Protein AF-A0A7J0EPM4-F1 (afdb_monomer_lite)

pLDDT: mean 75.79, std 18.44, range [32.38, 95.25]

Organism: NCBI:txid165716

Secondary structure (DSSP, 8-state):
---TTTTTSSS-----TTTTS-HHHHHHHHHHHTTGGGS---HHHHHHHHHHH---S-HHHHHHHHHHHHHHHHHHHHHHHHHHHHHHHHHHHHHHHHHHHHHHHTTSS---

Radius of gyration: 18.11 Å; chains: 1; bounding box: 42×36×43 Å

InterPro domains:
  IPR008496 TMEM222/RTE1 [PF05608] (15-54)
  IPR008496 TMEM222/RTE1 [PTHR20921] (14-80)

Sequence (112 aa):
MMHCGKARRNSSTYHTIFFTCNCHSFVANNLNRLGFQSGGWNVVNLAVLIFLKGRWVNKASIVRSYLPFVTVYGLGLTFGGWTFITFLAFFIFLLVGWFLIGTYSFRNLIQL

Structure (mmCIF, N/CA/C/O backbone):
data_AF-A0A7J0EPM4-F1
#
_entry.id   AF-A0A7J0EPM4-F1
#
loop_
_atom_site.group_PDB
_atom_site.id
_atom_site.type_symbol
_atom_site.label_atom_id
_atom_site.label_alt_id
_atom_site.label_comp_id
_atom_site.label_asym_id
_atom_site.label_entity_id
_atom_site.label_seq_id
_atom_site.pdbx_PDB_ins_code
_atom_site.Cartn_x
_atom_site.Cartn_y
_atom_site.Cartn_z
_atom_site.occupancy
_atom_site.B_iso_or_equiv
_atom_site.auth_seq_id
_atom_site.auth_comp_id
_atom_site.auth_asym_id
_atom_site.auth_atom_id
_atom_site.pdbx_PDB_model_num
A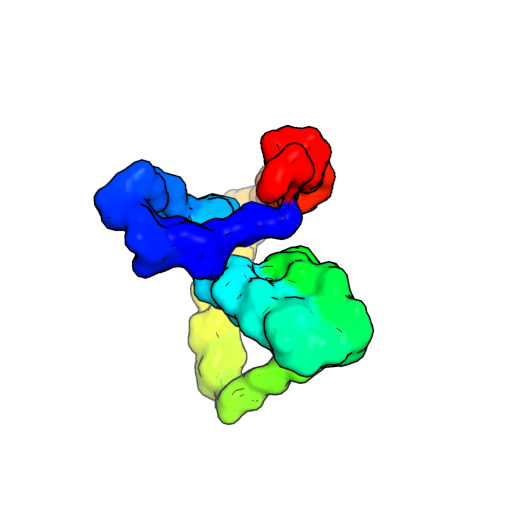TOM 1 N N . MET A 1 1 ? -9.097 9.258 18.155 1.00 46.78 1 MET A N 1
ATOM 2 C CA . MET A 1 1 ? -9.720 8.843 16.876 1.00 46.78 1 MET A CA 1
ATOM 3 C C . MET A 1 1 ? -10.636 9.977 16.480 1.00 46.78 1 MET A C 1
ATOM 5 O O . MET A 1 1 ? -11.574 10.233 17.220 1.00 46.78 1 MET A O 1
ATOM 9 N N . MET A 1 2 ? -10.302 10.730 15.428 1.00 44.22 2 MET A N 1
ATOM 10 C CA . MET A 1 2 ? -11.059 11.931 15.070 1.00 44.22 2 MET A CA 1
ATOM 11 C C . MET A 1 2 ? -12.547 11.611 14.957 1.00 44.22 2 MET A C 1
ATOM 13 O O . MET A 1 2 ? -12.956 10.681 14.258 1.00 44.22 2 MET A O 1
ATOM 17 N N . HIS A 1 3 ? -13.339 12.397 15.677 1.00 44.69 3 HIS A N 1
ATOM 18 C CA . HIS A 1 3 ? -14.790 12.366 15.731 1.00 44.69 3 HIS A CA 1
ATOM 19 C C . HIS A 1 3 ? -15.424 12.778 14.388 1.00 44.69 3 HIS A C 1
ATOM 21 O O . HIS A 1 3 ? -16.230 13.703 14.323 1.00 44.69 3 HIS A O 1
ATOM 27 N N . CYS A 1 4 ? -15.147 12.050 13.306 1.00 51.28 4 CYS A N 1
ATOM 28 C CA . CYS A 1 4 ? -15.826 12.261 12.025 1.00 51.28 4 CYS A CA 1
ATOM 29 C C . CYS A 1 4 ? -17.351 12.010 12.156 1.00 51.28 4 CYS A C 1
ATOM 31 O O . CYS A 1 4 ? -18.160 12.578 11.431 1.00 51.28 4 CYS A O 1
ATOM 33 N N . GLY A 1 5 ? -17.775 11.227 13.160 1.00 44.38 5 GLY A N 1
ATOM 34 C CA . GLY A 1 5 ? -19.188 11.023 13.496 1.00 44.38 5 GLY A CA 1
ATOM 35 C C . GLY A 1 5 ? -19.870 12.172 14.259 1.00 44.38 5 GLY A C 1
ATOM 36 O O . GLY A 1 5 ? -21.098 12.194 14.304 1.00 44.38 5 GLY A O 1
ATOM 37 N N . LYS A 1 6 ? -19.126 13.116 14.860 1.00 43.38 6 LYS A N 1
ATOM 38 C CA . LYS A 1 6 ? -19.704 14.268 15.593 1.00 43.38 6 LYS A CA 1
ATOM 39 C C . LYS A 1 6 ? -19.871 15.496 14.682 1.00 43.38 6 LYS A C 1
ATOM 41 O O . LYS A 1 6 ? -20.764 16.304 14.913 1.00 43.38 6 LYS A O 1
ATOM 46 N N . ALA A 1 7 ? -19.107 15.560 13.588 1.00 45.34 7 ALA A N 1
ATOM 47 C CA . ALA A 1 7 ? -19.186 16.612 12.571 1.00 45.34 7 ALA A CA 1
ATOM 48 C C . ALA A 1 7 ? -20.489 16.603 11.743 1.00 45.34 7 ALA A C 1
ATOM 50 O O . ALA A 1 7 ? -20.826 17.603 11.126 1.00 45.34 7 ALA A O 1
ATOM 51 N N . ARG A 1 8 ? -21.278 15.515 11.754 1.00 48.41 8 ARG A N 1
ATOM 52 C CA . ARG A 1 8 ? -22.560 15.467 11.021 1.00 48.41 8 ARG A CA 1
ATOM 53 C C . ARG A 1 8 ? -23.717 16.197 11.728 1.00 48.41 8 ARG A C 1
ATOM 55 O O . ARG A 1 8 ? -24.822 16.203 11.201 1.00 48.41 8 ARG A O 1
ATOM 62 N N . ARG A 1 9 ? -23.508 16.760 12.928 1.00 47.91 9 ARG A N 1
ATOM 63 C CA . ARG A 1 9 ? -24.570 17.464 13.679 1.00 47.91 9 ARG A CA 1
ATOM 64 C C . ARG A 1 9 ? -24.419 18.990 13.702 1.00 47.91 9 ARG A C 1
ATOM 66 O O . ARG A 1 9 ? -25.387 19.656 14.027 1.00 47.91 9 ARG A O 1
ATOM 73 N N . ASN A 1 10 ? -23.263 19.543 13.329 1.00 42.38 10 ASN A N 1
ATOM 74 C CA . ASN A 1 10 ? -23.061 20.990 13.215 1.00 42.38 10 ASN A CA 1
ATOM 75 C C . ASN A 1 10 ? -22.367 21.304 11.888 1.00 42.38 10 ASN A C 1
ATOM 77 O O . ASN A 1 10 ? -21.236 20.891 11.652 1.00 42.38 10 ASN A O 1
ATOM 81 N N . SER A 1 11 ? -23.077 22.028 11.029 1.00 46.75 11 SER A N 1
ATOM 82 C CA . SER A 1 11 ? -22.760 22.335 9.629 1.00 46.75 11 SER A CA 1
ATOM 83 C C . SER A 1 11 ? -21.565 23.294 9.422 1.00 46.75 11 SER A C 1
ATOM 85 O O . SER A 1 11 ? -21.622 24.150 8.544 1.00 46.75 11 SER A O 1
ATOM 87 N N . SER A 1 12 ? -20.490 23.206 10.214 1.00 43.16 12 SER A N 1
ATOM 88 C CA . SER A 1 12 ? -19.381 24.176 10.140 1.00 43.16 12 SER A CA 1
ATOM 89 C C . SER A 1 12 ? -17.999 23.575 10.417 1.00 43.16 12 SER A C 1
ATOM 91 O O . SER A 1 12 ? -17.207 24.089 11.204 1.00 43.16 12 SER A O 1
ATOM 93 N N . THR A 1 13 ? -17.682 22.435 9.803 1.00 44.16 13 THR A N 1
ATOM 94 C CA . THR A 1 13 ? -16.324 21.872 9.873 1.00 44.16 13 THR A CA 1
ATOM 95 C C . THR A 1 13 ? -15.994 21.171 8.559 1.00 44.16 13 THR A C 1
ATOM 97 O O . THR A 1 13 ? -16.075 19.951 8.439 1.00 44.16 13 THR A O 1
ATOM 100 N N . TYR A 1 14 ? -15.644 21.966 7.544 1.00 41.75 14 TYR A N 1
ATOM 101 C CA . TYR A 1 14 ? -15.094 21.505 6.266 1.00 41.75 14 TYR A CA 1
ATOM 102 C C . TYR A 1 14 ? -13.669 20.966 6.472 1.00 41.75 14 TYR A C 1
ATOM 104 O O . TYR A 1 14 ? -12.692 21.559 6.027 1.00 41.75 14 TYR A O 1
ATOM 112 N N . HIS A 1 15 ? -13.519 19.864 7.206 1.00 45.12 15 HIS A N 1
ATOM 113 C CA . HIS A 1 15 ? -12.224 19.207 7.363 1.00 45.12 15 HIS A CA 1
ATOM 114 C C . HIS A 1 15 ? -12.012 18.237 6.198 1.00 45.12 15 HIS A C 1
ATOM 116 O O . HIS A 1 15 ? -12.633 17.180 6.103 1.00 45.12 15 HIS A O 1
ATOM 122 N N . THR A 1 16 ? -11.146 18.680 5.293 1.00 41.41 16 THR A N 1
ATOM 123 C CA . THR A 1 16 ? -10.645 18.087 4.050 1.00 41.41 16 THR A CA 1
ATOM 124 C C . THR A 1 16 ? -10.848 16.565 3.938 1.00 41.41 16 THR A C 1
ATOM 126 O O . THR A 1 16 ? -10.139 15.756 4.544 1.00 41.41 16 THR A O 1
ATOM 129 N N . ILE A 1 17 ? -11.822 16.190 3.103 1.00 53.56 17 ILE A N 1
ATOM 130 C CA . ILE A 1 17 ? -12.338 14.831 2.840 1.00 53.56 17 ILE A CA 1
ATOM 131 C C . ILE A 1 17 ? -11.273 13.807 2.406 1.00 53.56 17 ILE A C 1
ATOM 133 O O . ILE A 1 17 ? -11.476 12.602 2.551 1.00 53.56 17 ILE A O 1
ATOM 137 N N . PHE A 1 18 ? -10.117 14.255 1.918 1.00 52.47 18 PHE A N 1
ATOM 138 C CA . PHE A 1 18 ? -9.097 13.347 1.398 1.00 52.47 18 PHE A CA 1
ATOM 139 C C . PHE A 1 18 ? -8.195 12.739 2.486 1.00 52.47 18 PHE A C 1
ATOM 141 O O . PHE A 1 18 ? -7.857 11.563 2.400 1.00 52.47 18 PHE A O 1
ATOM 148 N N . PHE A 1 19 ? -7.850 13.494 3.537 1.00 50.06 19 PHE A N 1
ATOM 149 C CA . PHE A 1 19 ? -6.797 13.080 4.481 1.00 50.06 19 PHE A CA 1
ATOM 150 C C . PHE A 1 19 ? -7.279 12.742 5.896 1.00 50.06 19 PHE A C 1
ATOM 152 O O . PHE A 1 19 ? -6.575 12.035 6.609 1.00 50.06 19 PHE A O 1
ATOM 159 N N . THR A 1 20 ? -8.467 13.197 6.311 1.00 48.72 20 THR A N 1
ATOM 160 C CA . THR A 1 20 ? -8.887 13.086 7.724 1.00 48.72 20 THR A CA 1
ATOM 161 C C . THR A 1 20 ? -10.244 12.395 7.928 1.00 48.72 20 THR A C 1
ATOM 163 O O . THR A 1 20 ? -10.471 11.717 8.932 1.00 48.72 20 THR A O 1
ATOM 166 N N . CYS A 1 21 ? -11.135 12.477 6.935 1.00 58.81 21 CYS A N 1
ATOM 167 C CA . CYS A 1 21 ? -12.503 11.952 6.980 1.00 58.81 21 CYS A CA 1
ATOM 168 C C . CYS A 1 21 ? -12.834 11.150 5.709 1.00 58.81 21 CYS A C 1
ATOM 170 O O . CYS A 1 21 ? -13.711 11.512 4.931 1.00 58.81 21 CYS A O 1
ATOM 172 N N . ASN A 1 22 ? -12.111 10.050 5.491 1.00 67.44 22 ASN A N 1
ATOM 173 C CA . ASN A 1 22 ? -12.343 9.151 4.361 1.00 67.44 22 ASN A CA 1
ATOM 174 C C . ASN A 1 22 ? -13.400 8.066 4.689 1.00 67.44 22 ASN A C 1
ATOM 176 O O . ASN A 1 22 ? -13.798 7.892 5.847 1.00 67.44 22 ASN A O 1
ATOM 180 N N . CYS A 1 23 ? -13.844 7.296 3.689 1.00 73.81 23 CYS A N 1
ATOM 181 C CA . CYS A 1 23 ? -14.817 6.212 3.875 1.00 73.81 23 CYS A CA 1
ATOM 182 C C . CYS A 1 23 ? -14.316 5.137 4.859 1.00 73.81 23 CYS A C 1
ATOM 184 O O . CYS A 1 23 ? -15.090 4.616 5.663 1.00 73.81 23 CYS A O 1
ATOM 186 N N . HIS A 1 24 ? -13.008 4.878 4.892 1.00 74.75 24 HIS A N 1
ATOM 187 C CA . HIS A 1 24 ? -12.398 3.945 5.841 1.00 74.75 24 HIS A CA 1
ATOM 188 C C . HIS A 1 24 ? -12.463 4.433 7.304 1.00 74.75 24 HIS A C 1
ATOM 190 O O . HIS A 1 24 ? -12.646 3.620 8.212 1.00 74.75 24 HIS A O 1
ATOM 196 N N . SER A 1 25 ? -12.406 5.748 7.555 1.00 74.19 25 SER A N 1
ATOM 197 C CA . SER A 1 25 ? -12.609 6.321 8.900 1.00 74.19 25 SER A CA 1
ATOM 198 C C . SER A 1 25 ? -14.051 6.138 9.377 1.00 74.19 25 SER A C 1
ATOM 200 O O . SER A 1 25 ? -14.288 5.873 10.558 1.00 74.19 25 SER A O 1
ATOM 202 N N . PHE A 1 26 ? -15.018 6.236 8.457 1.00 75.56 26 PHE A N 1
ATOM 203 C CA . PHE A 1 26 ? -16.430 5.985 8.749 1.00 75.56 26 PHE A CA 1
ATOM 204 C C . PHE A 1 26 ? -16.677 4.521 9.134 1.00 75.56 26 PHE A C 1
ATOM 206 O O . PHE A 1 26 ? -17.306 4.258 10.162 1.00 75.56 26 PHE A O 1
ATOM 213 N N . VAL A 1 27 ? -16.127 3.577 8.364 1.00 79.31 27 VAL A N 1
ATOM 214 C CA . VAL A 1 27 ? -16.230 2.139 8.658 1.00 79.31 27 VAL A CA 1
ATOM 215 C C . VAL A 1 27 ? -15.588 1.811 10.007 1.00 79.31 27 VAL A C 1
ATOM 217 O O . VAL A 1 27 ? -16.227 1.167 10.836 1.00 79.31 27 VAL A O 1
ATOM 220 N N . ALA A 1 28 ? -14.380 2.315 10.281 1.00 81.12 28 ALA A N 1
ATOM 221 C CA . ALA A 1 28 ? -13.710 2.091 11.563 1.00 81.12 28 ALA A CA 1
ATOM 222 C C . ALA A 1 28 ? -14.530 2.631 12.752 1.00 81.12 28 ALA A C 1
ATOM 224 O O . ALA A 1 28 ? -14.664 1.963 13.776 1.00 81.12 28 ALA A O 1
ATOM 225 N N . ASN A 1 29 ? -15.136 3.815 12.618 1.00 78.44 29 ASN A N 1
ATOM 226 C CA . ASN A 1 29 ? -16.020 4.367 13.648 1.00 78.44 29 ASN A CA 1
ATOM 227 C C . ASN A 1 29 ? -17.281 3.510 13.855 1.00 78.44 29 ASN A C 1
ATOM 229 O O . ASN A 1 29 ? -17.717 3.334 14.991 1.00 78.44 29 ASN A O 1
ATOM 233 N N . ASN A 1 30 ? -17.867 2.971 12.785 1.00 80.88 30 ASN A N 1
ATOM 234 C CA . ASN A 1 30 ? -19.034 2.101 12.907 1.00 80.88 30 ASN A CA 1
ATOM 235 C C . ASN A 1 30 ? -18.687 0.767 13.590 1.00 80.88 30 ASN A C 1
ATOM 237 O O . ASN A 1 30 ? -19.413 0.333 14.478 1.00 80.88 30 ASN A O 1
ATOM 241 N N . LEU A 1 31 ? -17.540 0.165 13.252 1.00 82.75 31 LEU A N 1
ATOM 242 C CA . LEU A 1 31 ? -17.048 -1.053 13.911 1.00 82.75 31 LEU A CA 1
ATOM 243 C C . LEU A 1 31 ? -16.833 -0.846 15.416 1.00 82.75 31 LEU A C 1
ATOM 245 O O . LEU A 1 31 ? -17.199 -1.708 16.212 1.00 82.75 31 LEU A O 1
ATOM 249 N N . ASN A 1 32 ? -16.317 0.321 15.813 1.00 82.75 32 ASN A N 1
ATOM 250 C CA . ASN A 1 32 ? -16.195 0.684 17.226 1.00 82.75 32 ASN A CA 1
ATOM 251 C C . ASN A 1 32 ? -17.550 0.831 17.925 1.00 82.75 32 ASN A C 1
ATOM 253 O O . ASN A 1 32 ? -17.698 0.374 19.052 1.00 82.75 32 ASN A O 1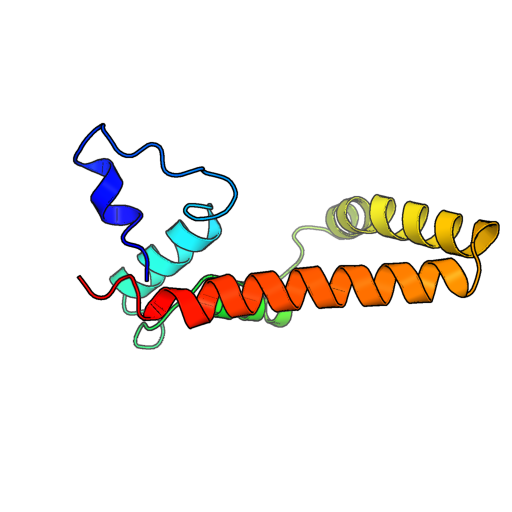
ATOM 257 N N . ARG A 1 33 ? -18.552 1.429 17.265 1.00 80.62 33 ARG A N 1
ATOM 258 C CA . ARG A 1 33 ? -19.909 1.565 17.828 1.00 80.62 33 ARG A CA 1
ATOM 259 C C . ARG A 1 33 ? -20.618 0.228 18.011 1.00 80.62 33 ARG A C 1
ATOM 261 O O . ARG A 1 33 ? -21.402 0.089 18.939 1.00 80.62 33 ARG A O 1
ATOM 268 N N . LEU A 1 34 ? -20.337 -0.733 17.138 1.00 83.69 34 LEU A N 1
ATOM 269 C CA . LEU A 1 34 ? -20.886 -2.086 17.213 1.00 83.69 34 LEU A CA 1
ATOM 270 C C . LEU A 1 34 ? -20.122 -2.990 18.196 1.00 83.69 34 LEU A C 1
ATOM 272 O O . LEU A 1 34 ? -20.491 -4.148 18.353 1.00 83.69 34 LEU A O 1
ATOM 276 N N . GLY A 1 35 ? -19.047 -2.501 18.830 1.00 80.25 35 GLY A N 1
ATOM 277 C CA . GLY A 1 35 ? -18.218 -3.306 19.734 1.00 80.25 35 GLY A CA 1
ATOM 278 C C . GLY A 1 35 ? -17.521 -4.484 19.043 1.00 80.25 35 GLY A C 1
ATOM 279 O O . GLY A 1 35 ? -17.154 -5.460 19.698 1.00 80.25 35 GLY A O 1
ATOM 280 N N . PHE A 1 36 ? -17.348 -4.425 17.717 1.00 79.50 36 PHE A N 1
ATOM 281 C CA . PHE A 1 36 ? -16.783 -5.528 16.944 1.00 79.50 36 PHE A CA 1
ATOM 282 C C . PHE A 1 36 ? -15.350 -5.818 17.412 1.00 79.50 36 PHE A C 1
ATOM 284 O O . PHE A 1 36 ? -14.521 -4.911 17.446 1.00 79.50 36 PHE A O 1
ATOM 291 N N . GLN A 1 37 ? -15.063 -7.068 17.792 1.00 80.56 37 GLN A N 1
ATOM 292 C CA . GLN A 1 37 ? -13.768 -7.497 18.350 1.00 80.56 37 GLN A CA 1
ATOM 293 C C . GLN A 1 37 ? -13.242 -6.578 19.471 1.00 80.56 37 GLN A C 1
ATOM 295 O O . GLN A 1 37 ? -12.081 -6.184 19.447 1.00 80.56 37 GLN A O 1
ATOM 300 N N . SER A 1 38 ? -14.086 -6.217 20.445 1.00 79.56 38 SER A N 1
ATOM 301 C CA . SER A 1 38 ? -13.756 -5.334 21.586 1.00 79.56 38 SER A CA 1
ATOM 302 C C . SER A 1 38 ? -13.475 -3.854 21.259 1.00 79.56 38 SER A C 1
ATOM 304 O O . SER A 1 38 ? -13.176 -3.074 22.160 1.00 79.56 38 SER A O 1
ATOM 306 N N . GLY A 1 39 ? -13.653 -3.424 20.003 1.00 76.81 39 GLY A N 1
ATOM 307 C CA . GLY A 1 39 ? -13.420 -2.038 19.580 1.00 76.81 39 GLY A CA 1
ATOM 308 C C . GLY A 1 39 ? -11.940 -1.722 19.311 1.00 76.81 39 GLY A C 1
ATOM 309 O O . GLY A 1 39 ? -11.152 -2.600 18.981 1.00 76.81 39 GLY A O 1
ATOM 310 N N . GLY A 1 40 ? -11.556 -0.443 19.368 1.00 79.81 40 GLY A N 1
ATOM 311 C CA . GLY A 1 40 ? -10.189 0.016 19.070 1.00 79.81 40 GLY A CA 1
ATOM 312 C C . GLY A 1 40 ? -9.837 0.136 17.577 1.00 79.81 40 GLY A C 1
ATOM 313 O O . GLY A 1 40 ? -8.670 0.329 17.226 1.00 79.81 40 GLY A O 1
ATOM 314 N N . TRP A 1 41 ? -10.819 0.059 16.677 1.00 81.94 41 TRP A N 1
ATOM 315 C CA . TRP A 1 41 ? -10.606 0.144 15.232 1.00 81.94 41 TRP A CA 1
ATOM 316 C C . TRP A 1 41 ? -10.063 1.507 14.803 1.00 81.94 41 TRP A C 1
ATOM 318 O O . TRP A 1 41 ? -10.564 2.553 15.202 1.00 81.94 41 TRP A O 1
ATOM 328 N N . ASN A 1 42 ? -9.064 1.485 13.927 1.00 80.06 42 ASN A N 1
ATOM 329 C CA . ASN A 1 42 ? -8.473 2.629 13.233 1.00 80.06 42 ASN A CA 1
ATOM 330 C C . ASN A 1 42 ? -8.427 2.281 11.734 1.00 80.06 42 ASN A C 1
ATOM 332 O O . ASN A 1 42 ? -8.328 1.105 11.398 1.00 80.06 42 ASN A O 1
ATOM 336 N N . VAL A 1 43 ? -8.460 3.282 10.851 1.00 80.38 43 VAL A N 1
ATOM 337 C CA . VAL A 1 43 ? -8.138 3.175 9.415 1.00 80.38 43 VAL A CA 1
ATOM 338 C C . VAL A 1 43 ? -6.935 2.267 9.122 1.00 80.38 43 VAL A C 1
ATOM 340 O O . VAL A 1 43 ? -7.033 1.451 8.219 1.00 80.38 43 VAL A O 1
ATOM 343 N N . VAL A 1 44 ? -5.840 2.336 9.889 1.00 79.00 44 VAL A N 1
ATOM 344 C CA . VAL A 1 44 ? -4.661 1.458 9.718 1.00 79.00 44 VAL A CA 1
ATOM 345 C C . VAL A 1 44 ? -5.004 -0.004 10.004 1.00 79.00 44 VAL A C 1
ATOM 347 O O . VAL A 1 44 ? -4.738 -0.862 9.172 1.00 79.00 44 VAL A O 1
ATOM 350 N N . ASN A 1 45 ? -5.645 -0.305 11.140 1.00 82.94 45 ASN A N 1
ATOM 351 C CA . ASN A 1 45 ? -6.032 -1.684 11.467 1.00 82.94 45 ASN A CA 1
ATOM 352 C C . ASN A 1 45 ? -7.087 -2.217 10.481 1.00 82.94 45 ASN A C 1
ATOM 354 O O . ASN A 1 45 ? -7.063 -3.379 10.093 1.00 82.94 45 ASN A O 1
ATOM 358 N N . LEU A 1 46 ? -7.984 -1.341 10.021 1.00 84.12 46 LEU A N 1
ATOM 359 C CA . LEU A 1 46 ? -8.953 -1.655 8.979 1.00 84.12 46 LEU A CA 1
ATOM 360 C C . LEU A 1 46 ? -8.264 -1.938 7.636 1.00 84.12 46 LEU A C 1
ATOM 362 O O . LEU A 1 46 ? -8.629 -2.897 6.966 1.00 84.12 46 LEU A O 1
ATOM 366 N N . ALA A 1 47 ? -7.258 -1.149 7.253 1.00 84.88 47 ALA A N 1
ATOM 367 C CA . ALA A 1 47 ? -6.473 -1.368 6.041 1.00 84.88 47 ALA A CA 1
ATOM 368 C C . ALA A 1 47 ? -5.707 -2.697 6.107 1.00 84.88 47 ALA A C 1
ATOM 370 O O . ALA A 1 47 ? -5.744 -3.462 5.148 1.00 84.88 47 ALA A O 1
ATOM 371 N N . VAL A 1 48 ? -5.097 -3.019 7.253 1.00 84.62 48 VAL A N 1
ATOM 372 C CA . VAL A 1 48 ? -4.445 -4.319 7.492 1.00 84.62 48 VAL A CA 1
ATOM 373 C C . VAL A 1 48 ? -5.457 -5.463 7.402 1.00 84.62 48 VAL A C 1
ATOM 375 O O . VAL A 1 48 ? -5.189 -6.469 6.746 1.00 84.62 48 VAL A O 1
ATOM 378 N N . LEU A 1 49 ? -6.645 -5.308 7.991 1.00 86.50 49 LEU A N 1
ATOM 379 C CA . LEU A 1 49 ? -7.702 -6.315 7.907 1.00 86.50 49 LEU A CA 1
ATOM 380 C C . LEU A 1 49 ? -8.150 -6.541 6.456 1.00 86.50 49 LEU A C 1
ATOM 382 O O . LEU A 1 49 ? -8.261 -7.688 6.028 1.00 86.50 49 LEU A O 1
ATOM 386 N N . ILE A 1 50 ? -8.374 -5.471 5.689 1.00 86.38 50 ILE A N 1
ATOM 387 C CA . ILE A 1 50 ? -8.740 -5.560 4.267 1.00 86.38 50 ILE A CA 1
ATOM 388 C C . ILE A 1 50 ? -7.601 -6.191 3.458 1.00 86.38 50 ILE A C 1
ATOM 390 O O . ILE A 1 50 ? -7.868 -7.003 2.581 1.00 86.38 50 ILE A O 1
ATOM 394 N N . PHE A 1 51 ? -6.343 -5.882 3.765 1.00 85.62 51 PHE A N 1
ATOM 395 C CA . PHE A 1 51 ? -5.195 -6.467 3.075 1.00 85.62 51 PHE A CA 1
ATOM 396 C C . PHE A 1 51 ? -5.061 -7.978 3.334 1.00 85.62 51 PHE A C 1
ATOM 398 O O . PHE A 1 51 ? -4.825 -8.741 2.402 1.00 85.62 51 PHE A O 1
ATOM 405 N N . LEU A 1 52 ? -5.258 -8.427 4.578 1.00 86.62 52 LEU A N 1
ATOM 406 C CA . LEU A 1 52 ? -5.079 -9.835 4.963 1.00 86.62 52 LEU A CA 1
ATOM 407 C C . LEU A 1 52 ? -6.315 -10.714 4.725 1.00 86.62 52 LEU A C 1
ATOM 409 O O . LEU A 1 52 ? -6.187 -11.913 4.483 1.00 86.62 52 LEU A O 1
ATOM 413 N N . LYS A 1 53 ? -7.520 -10.154 4.863 1.00 87.25 53 LYS A N 1
ATOM 414 C CA . LYS A 1 53 ? -8.797 -10.891 4.789 1.00 87.25 53 LYS A CA 1
ATOM 415 C C . LYS A 1 53 ? -9.678 -10.453 3.619 1.00 87.25 53 LYS A C 1
ATOM 417 O O . LYS A 1 53 ? -10.763 -11.010 3.443 1.00 87.25 53 LYS A O 1
ATOM 422 N N . GLY A 1 54 ? -9.244 -9.472 2.830 1.00 84.31 54 GLY A N 1
ATOM 423 C CA . GLY A 1 54 ? -9.965 -9.003 1.656 1.00 84.31 54 GLY A CA 1
ATOM 424 C C . GLY A 1 54 ? -10.164 -10.120 0.641 1.00 84.31 54 GLY A C 1
ATOM 425 O O . GLY A 1 54 ? -9.257 -10.898 0.349 1.00 84.31 54 GLY A O 1
ATOM 426 N N . ARG A 1 55 ? -11.378 -10.203 0.098 1.00 88.44 55 ARG A N 1
ATOM 427 C CA . ARG A 1 55 ? -11.724 -11.136 -0.973 1.00 88.44 55 ARG A CA 1
ATOM 428 C C . ARG A 1 55 ? -12.047 -10.353 -2.230 1.00 88.44 55 ARG A C 1
ATOM 430 O O . ARG A 1 55 ? -12.761 -9.356 -2.186 1.00 88.44 55 ARG A O 1
ATOM 437 N N . TRP A 1 56 ? -11.532 -10.830 -3.352 1.00 86.44 56 TRP A N 1
ATOM 438 C CA . TRP A 1 56 ? -11.820 -10.244 -4.650 1.00 86.44 56 TRP A CA 1
ATOM 439 C C . TRP A 1 56 ? -13.212 -10.639 -5.124 1.00 86.44 56 TRP A C 1
ATOM 441 O O . TRP A 1 56 ? -13.612 -11.794 -4.996 1.00 86.44 56 TRP A O 1
ATOM 451 N N . VAL A 1 57 ? -13.928 -9.677 -5.704 1.00 87.81 57 VAL A N 1
ATOM 452 C CA . VAL A 1 57 ? -15.279 -9.895 -6.236 1.00 87.81 57 VAL A CA 1
ATOM 453 C C . VAL A 1 57 ? -15.229 -10.719 -7.527 1.00 87.81 57 VAL A C 1
ATOM 455 O O . VAL A 1 57 ? -16.056 -11.603 -7.724 1.00 87.81 57 VAL A O 1
ATOM 458 N N . ASN A 1 58 ? -14.246 -10.471 -8.404 1.00 92.06 58 ASN A N 1
ATOM 459 C CA . ASN A 1 58 ? -14.027 -11.249 -9.627 1.00 92.06 58 ASN A CA 1
ATOM 460 C C . ASN A 1 58 ? -12.550 -11.184 -10.075 1.00 92.06 58 ASN A C 1
ATOM 462 O O . ASN A 1 58 ? -11.858 -10.198 -9.827 1.00 92.06 58 ASN A O 1
ATOM 466 N N . LYS A 1 59 ? -12.060 -12.184 -10.817 1.00 89.31 59 LYS A N 1
ATOM 467 C CA . LYS A 1 59 ? -10.725 -12.155 -11.447 1.00 89.31 59 LYS A CA 1
ATOM 468 C C . LYS A 1 59 ? -10.550 -10.933 -12.360 1.00 89.31 59 LYS A C 1
ATOM 470 O O . LYS A 1 59 ? -9.489 -10.321 -12.371 1.00 89.31 59 LYS A O 1
ATOM 475 N N . ALA A 1 60 ? -11.607 -10.517 -13.061 1.00 90.06 60 ALA A N 1
ATOM 476 C CA . ALA A 1 60 ? -11.572 -9.319 -13.902 1.00 90.06 60 ALA A CA 1
ATOM 477 C C . ALA A 1 60 ? -11.339 -8.025 -13.100 1.00 90.06 60 ALA A C 1
ATOM 479 O O . ALA A 1 60 ? -10.642 -7.132 -13.578 1.00 90.06 60 ALA A O 1
ATOM 480 N N . SER A 1 61 ? -11.877 -7.916 -11.876 1.00 87.81 61 SER A N 1
ATOM 481 C CA . SER A 1 61 ? -11.618 -6.745 -11.027 1.00 87.81 61 SER A CA 1
ATOM 482 C C . SER A 1 61 ? -10.179 -6.726 -10.522 1.00 87.81 61 SER A C 1
ATOM 484 O O . SER A 1 61 ? -9.605 -5.651 -10.435 1.00 87.81 61 SER A O 1
ATOM 486 N N . ILE A 1 62 ? -9.573 -7.898 -10.279 1.00 89.38 62 ILE A N 1
ATOM 487 C CA . ILE A 1 62 ? -8.141 -8.007 -9.951 1.00 89.38 62 ILE A CA 1
ATOM 488 C C . ILE A 1 62 ? -7.317 -7.389 -11.077 1.00 89.38 62 ILE A C 1
ATOM 490 O O . ILE A 1 62 ? -6.565 -6.447 -10.848 1.00 89.38 62 ILE A O 1
ATOM 494 N N . VAL A 1 63 ? -7.502 -7.880 -12.307 1.00 91.88 63 VAL A N 1
ATOM 495 C CA . VAL A 1 63 ? -6.736 -7.397 -13.463 1.00 91.88 63 VAL A CA 1
ATOM 496 C C . VAL A 1 63 ? -6.930 -5.895 -13.635 1.00 91.88 63 VAL A C 1
ATOM 498 O O . VAL A 1 63 ? -5.946 -5.174 -13.699 1.00 91.88 63 VAL A O 1
ATOM 501 N N . ARG A 1 64 ? -8.171 -5.395 -13.613 1.00 91.06 64 ARG A N 1
ATOM 502 C CA . ARG A 1 64 ? -8.442 -3.952 -13.739 1.00 91.06 64 ARG A CA 1
ATOM 503 C C . ARG A 1 64 ? -7.766 -3.115 -12.652 1.00 91.06 64 ARG A C 1
ATOM 505 O O . ARG A 1 64 ? -7.302 -2.021 -12.952 1.00 91.06 64 ARG A O 1
ATOM 512 N N . SER A 1 65 ? -7.701 -3.614 -11.419 1.00 90.19 65 SER A N 1
ATOM 513 C CA . SER A 1 65 ? -7.055 -2.907 -10.313 1.00 90.19 65 SER A CA 1
ATOM 514 C C . SER A 1 65 ? -5.530 -2.908 -10.414 1.00 90.19 65 SER A C 1
ATOM 516 O O . SER A 1 65 ? -4.928 -1.900 -10.068 1.00 90.19 65 SER A O 1
ATOM 518 N N . TYR A 1 66 ? -4.901 -3.987 -10.893 1.00 91.62 66 TYR A N 1
ATOM 519 C CA . TYR A 1 66 ? -3.434 -4.089 -10.960 1.00 91.62 66 TYR A CA 1
ATOM 520 C C . TYR A 1 66 ? -2.826 -3.620 -12.284 1.00 91.62 66 TYR A C 1
ATOM 522 O O . TYR A 1 66 ? -1.686 -3.163 -12.289 1.00 91.62 66 TYR A O 1
ATOM 530 N N . LEU A 1 67 ? -3.564 -3.698 -13.392 1.00 91.44 67 LEU A N 1
ATOM 531 C CA . LEU A 1 67 ? -3.078 -3.360 -14.732 1.00 91.44 67 LEU A CA 1
ATOM 532 C C . LEU A 1 67 ? -2.433 -1.967 -14.821 1.00 91.44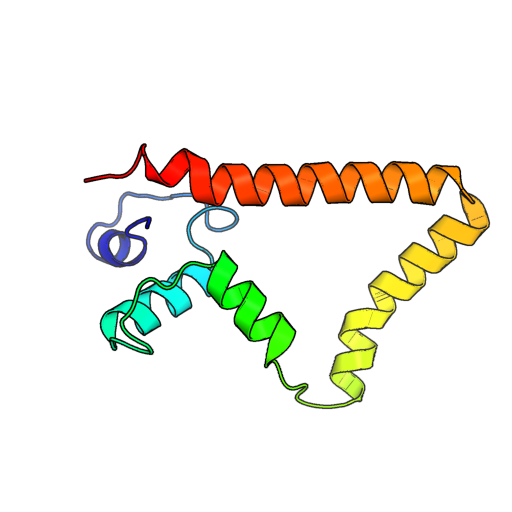 67 LEU A C 1
ATOM 534 O O . LEU A 1 67 ? -1.292 -1.916 -15.272 1.00 91.44 67 LEU A O 1
ATOM 538 N N . PRO A 1 68 ? -3.042 -0.860 -14.342 1.00 92.38 68 PRO A N 1
ATOM 539 C CA . PRO A 1 68 ? -2.392 0.451 -14.428 1.00 92.38 68 PRO A CA 1
ATOM 540 C C . PRO A 1 68 ? -1.062 0.503 -13.662 1.00 92.38 68 PRO A C 1
ATOM 542 O O . PRO A 1 68 ? -0.097 1.087 -14.148 1.00 92.38 68 PRO A O 1
ATOM 545 N N . PHE A 1 69 ? -0.974 -0.153 -12.500 1.00 91.69 69 PHE A N 1
ATOM 546 C CA . PHE A 1 69 ? 0.260 -0.196 -11.713 1.00 91.69 69 PHE A CA 1
ATOM 547 C C . PHE A 1 69 ? 1.342 -1.029 -12.395 1.00 91.69 69 PHE A C 1
ATOM 549 O O . PHE A 1 69 ? 2.486 -0.591 -12.458 1.00 91.69 69 PHE A O 1
ATOM 556 N N . VAL A 1 70 ? 0.988 -2.197 -12.942 1.00 94.00 70 VAL A N 1
ATOM 557 C CA . VAL A 1 70 ? 1.927 -3.058 -13.677 1.00 94.00 70 VAL A CA 1
ATOM 558 C C . VAL A 1 70 ? 2.436 -2.350 -14.930 1.00 94.00 70 VAL A C 1
ATOM 560 O O . VAL A 1 70 ? 3.630 -2.406 -15.208 1.00 94.00 70 VAL A O 1
ATOM 563 N N . THR A 1 71 ? 1.570 -1.640 -15.656 1.00 94.38 71 THR A N 1
ATOM 564 C CA . THR A 1 71 ? 1.972 -0.871 -16.839 1.00 94.38 71 THR A CA 1
ATOM 565 C C . THR A 1 71 ? 2.934 0.256 -16.473 1.00 94.38 71 THR A C 1
ATOM 567 O O . THR A 1 71 ? 4.007 0.342 -17.064 1.00 94.38 71 THR A O 1
ATOM 570 N N . VAL A 1 72 ? 2.606 1.092 -15.482 1.00 93.31 72 VAL A N 1
ATOM 571 C CA . VAL A 1 72 ? 3.485 2.200 -15.062 1.00 93.31 72 VAL A CA 1
ATOM 572 C C . VAL A 1 72 ? 4.806 1.679 -14.498 1.00 93.31 72 VAL A C 1
ATOM 574 O O . VAL A 1 72 ? 5.861 2.210 -14.834 1.00 93.31 72 VAL A O 1
ATOM 577 N N . TYR A 1 73 ? 4.770 0.622 -13.684 1.00 92.69 73 TYR A N 1
ATOM 578 C CA . TYR A 1 73 ? 5.973 -0.007 -13.142 1.00 92.69 73 TYR A CA 1
ATOM 579 C C . TYR A 1 73 ? 6.846 -0.609 -14.249 1.00 92.69 73 TYR A C 1
ATOM 581 O O . TYR A 1 73 ? 8.054 -0.398 -14.254 1.00 92.69 73 TYR A O 1
ATOM 589 N N . GLY A 1 74 ? 6.234 -1.296 -15.218 1.00 93.69 74 GLY A N 1
ATOM 590 C CA . GLY A 1 74 ? 6.923 -1.846 -16.383 1.00 93.69 74 GLY A CA 1
ATOM 591 C C . GLY A 1 74 ? 7.609 -0.761 -17.208 1.00 93.69 74 GLY A C 1
ATOM 592 O O . GLY A 1 74 ? 8.807 -0.861 -17.447 1.00 93.69 74 GLY A O 1
ATOM 593 N N . LEU A 1 75 ? 6.889 0.308 -17.563 1.00 94.88 75 LEU A N 1
ATOM 594 C CA . LEU A 1 75 ? 7.457 1.445 -18.297 1.00 94.88 75 LEU A CA 1
ATOM 595 C C . LEU A 1 75 ? 8.578 2.131 -17.499 1.00 94.88 75 LEU A C 1
ATOM 597 O O . LEU A 1 75 ? 9.643 2.433 -18.038 1.00 94.88 75 LEU A O 1
ATOM 601 N N . GLY A 1 76 ? 8.368 2.344 -16.201 1.00 92.94 76 GLY A N 1
ATOM 602 C CA . GLY A 1 76 ? 9.369 2.941 -15.321 1.00 92.94 76 GLY A CA 1
ATOM 603 C C . GLY A 1 76 ? 10.651 2.113 -15.238 1.00 92.94 76 GLY A C 1
ATOM 604 O O . GLY A 1 76 ? 11.743 2.671 -15.313 1.00 92.94 76 GLY A O 1
ATOM 605 N N . LEU A 1 77 ? 10.539 0.785 -15.173 1.00 93.81 77 LEU A N 1
ATOM 606 C CA . LEU A 1 77 ? 11.693 -0.111 -15.218 1.00 93.81 77 LEU A CA 1
ATOM 607 C C . LEU A 1 77 ? 12.3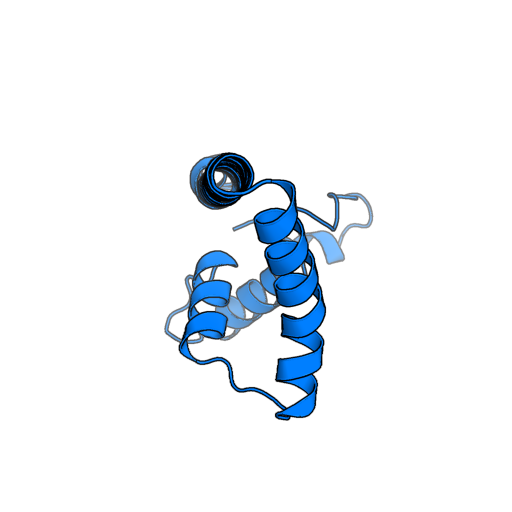89 -0.109 -16.579 1.00 93.81 77 LEU A C 1
ATOM 609 O O . LEU A 1 77 ? 13.617 -0.060 -16.620 1.00 93.81 77 LEU A O 1
ATOM 613 N N . THR A 1 78 ? 11.640 -0.147 -17.685 1.00 93.62 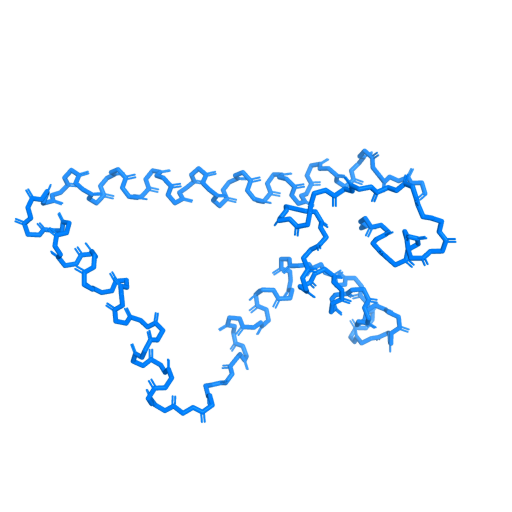78 THR A N 1
ATOM 614 C CA . THR A 1 78 ? 12.241 -0.199 -19.028 1.00 93.62 78 THR A CA 1
ATOM 615 C C . THR A 1 78 ? 13.002 1.075 -19.375 1.00 93.62 78 THR A C 1
ATOM 617 O O . THR A 1 78 ? 14.044 0.992 -20.017 1.00 93.62 78 THR A O 1
ATOM 620 N N . PHE A 1 79 ? 12.508 2.245 -18.955 1.00 93.06 79 PHE A N 1
ATOM 621 C CA . PHE A 1 79 ? 13.136 3.532 -19.278 1.00 93.06 79 PHE A CA 1
ATOM 622 C C . PHE A 1 79 ? 14.070 4.057 -18.180 1.00 93.06 79 PHE A C 1
ATOM 624 O O . PHE A 1 79 ? 15.040 4.744 -18.486 1.00 93.06 79 PHE A O 1
ATOM 631 N N . GLY A 1 80 ? 13.787 3.758 -16.911 1.00 88.75 80 GLY A N 1
ATOM 632 C CA . GLY A 1 80 ? 14.514 4.294 -15.758 1.00 88.75 80 GLY A CA 1
ATOM 633 C C . GLY A 1 80 ? 15.364 3.276 -14.994 1.00 88.75 80 GLY A C 1
ATOM 634 O O . GLY A 1 80 ? 16.138 3.670 -14.127 1.00 88.75 80 GLY A O 1
ATOM 635 N N . GLY A 1 81 ? 15.256 1.975 -15.282 1.00 92.00 81 GLY A N 1
ATOM 636 C CA . GLY A 1 81 ? 16.091 0.940 -14.666 1.00 92.00 81 GLY A CA 1
ATOM 637 C C . GLY A 1 81 ? 16.115 0.992 -13.131 1.00 92.00 81 GLY A C 1
ATOM 638 O O . GLY A 1 81 ? 15.085 1.127 -12.471 1.00 92.00 81 GLY A O 1
ATOM 639 N N . TRP A 1 82 ? 17.311 0.892 -12.545 1.00 90.50 82 TRP A N 1
ATOM 640 C CA . TRP A 1 82 ? 17.502 0.866 -11.089 1.00 90.50 82 TRP A CA 1
ATOM 641 C C . TRP A 1 82 ? 17.232 2.203 -10.393 1.00 90.50 82 TRP A C 1
ATOM 643 O O . TRP A 1 82 ? 16.800 2.202 -9.240 1.00 90.50 82 TRP A O 1
ATOM 653 N N . THR A 1 83 ? 17.445 3.338 -11.067 1.00 92.19 83 THR A N 1
ATOM 654 C CA . THR A 1 83 ? 17.175 4.657 -10.473 1.00 92.19 83 THR A CA 1
ATOM 655 C C . THR A 1 83 ? 15.676 4.869 -10.282 1.00 92.19 83 THR A C 1
ATOM 657 O O . THR A 1 83 ? 15.253 5.398 -9.258 1.00 92.19 83 THR A O 1
ATOM 660 N N . PHE A 1 84 ? 14.842 4.369 -11.197 1.00 92.25 84 PHE A N 1
ATOM 661 C CA . PHE A 1 84 ? 13.392 4.367 -11.004 1.00 92.25 84 PHE A CA 1
ATOM 662 C C . PHE A 1 84 ? 12.979 3.601 -9.737 1.00 92.25 84 PHE A C 1
ATOM 664 O O . PHE A 1 84 ? 12.174 4.104 -8.952 1.00 92.25 84 PHE A O 1
ATOM 671 N N . ILE A 1 85 ? 13.562 2.420 -9.495 1.00 91.88 85 ILE A N 1
ATOM 672 C CA . ILE A 1 85 ? 13.263 1.617 -8.299 1.00 91.88 85 ILE A CA 1
ATOM 673 C C . ILE A 1 85 ? 13.664 2.366 -7.026 1.00 91.88 85 ILE A C 1
ATOM 675 O O . ILE A 1 85 ? 12.897 2.371 -6.063 1.00 91.88 85 ILE A O 1
ATOM 679 N N . THR A 1 86 ? 14.838 3.004 -7.002 1.00 92.56 86 THR A N 1
ATOM 680 C CA . THR A 1 86 ? 15.318 3.704 -5.801 1.00 92.56 86 THR A CA 1
ATOM 681 C C . THR A 1 86 ? 14.438 4.907 -5.466 1.00 92.56 86 THR A C 1
ATOM 683 O O . THR A 1 86 ? 14.031 5.058 -4.311 1.00 92.56 86 THR A O 1
ATOM 686 N N . PHE A 1 87 ? 14.056 5.709 -6.466 1.00 93.56 87 PHE A N 1
ATOM 687 C CA . PHE A 1 87 ? 13.114 6.816 -6.275 1.00 93.56 87 PHE A CA 1
ATOM 688 C C . PHE A 1 87 ? 11.730 6.328 -5.844 1.00 93.56 87 PHE A C 1
ATOM 690 O O . PHE A 1 87 ? 11.144 6.895 -4.921 1.00 93.56 87 PHE A O 1
ATOM 697 N N . LEU A 1 88 ? 11.219 5.259 -6.460 1.00 92.25 88 LEU A N 1
ATOM 698 C CA . LEU A 1 88 ? 9.932 4.673 -6.093 1.00 92.25 88 LEU A CA 1
ATOM 699 C C . LEU A 1 88 ? 9.942 4.161 -4.646 1.00 92.25 88 LEU A C 1
ATOM 701 O O . LEU A 1 88 ? 9.009 4.436 -3.894 1.00 92.25 88 LEU A O 1
ATOM 705 N N . ALA A 1 89 ? 11.002 3.462 -4.236 1.00 92.81 89 ALA A N 1
ATOM 706 C CA . ALA A 1 89 ? 11.152 2.958 -2.875 1.00 92.81 89 ALA A CA 1
ATOM 707 C C . ALA A 1 89 ? 11.213 4.102 -1.852 1.00 92.81 89 ALA A C 1
ATOM 709 O O . ALA A 1 89 ? 10.511 4.057 -0.840 1.00 92.81 89 ALA A O 1
ATOM 710 N N . PHE A 1 90 ? 11.987 5.153 -2.137 1.00 95.25 90 PHE A N 1
ATOM 711 C CA . PHE A 1 90 ? 12.062 6.340 -1.285 1.00 95.25 90 PHE A CA 1
ATOM 712 C C . PHE A 1 90 ? 10.707 7.050 -1.174 1.00 95.25 90 PHE A C 1
ATOM 714 O O . PHE A 1 90 ? 10.266 7.394 -0.077 1.00 95.25 90 PHE A O 1
ATOM 721 N N . PHE A 1 91 ? 10.002 7.207 -2.294 1.00 92.44 91 PHE A N 1
ATOM 722 C CA . PHE A 1 91 ? 8.678 7.820 -2.326 1.00 92.44 91 PHE A CA 1
ATOM 723 C C . PHE A 1 91 ? 7.642 7.014 -1.528 1.00 92.44 91 PHE A C 1
ATOM 725 O O . PHE A 1 91 ? 6.907 7.587 -0.723 1.00 92.44 91 PHE A O 1
ATOM 732 N N . ILE A 1 92 ? 7.618 5.685 -1.682 1.00 91.94 92 ILE A N 1
ATOM 733 C CA . ILE A 1 92 ? 6.748 4.797 -0.893 1.00 91.94 92 ILE A CA 1
ATOM 734 C C . ILE A 1 92 ? 7.082 4.908 0.597 1.00 91.94 92 ILE A C 1
ATOM 736 O O . ILE A 1 92 ? 6.170 5.021 1.416 1.00 91.94 92 ILE A O 1
ATOM 740 N N . PHE A 1 93 ? 8.367 4.912 0.957 1.00 93.50 93 PHE A N 1
ATOM 741 C CA . PHE A 1 93 ? 8.797 5.045 2.346 1.00 93.50 93 PHE A CA 1
ATOM 742 C C . PHE A 1 93 ? 8.320 6.363 2.967 1.00 93.50 93 PHE A C 1
ATOM 744 O O . PHE A 1 93 ? 7.745 6.349 4.055 1.00 93.50 93 PHE A O 1
ATOM 751 N N . LEU A 1 94 ? 8.480 7.487 2.260 1.00 92.00 94 LEU A N 1
ATOM 752 C CA . LEU A 1 94 ? 7.983 8.785 2.718 1.00 92.00 94 LEU A CA 1
ATOM 753 C C . LEU A 1 94 ? 6.458 8.807 2.854 1.00 92.00 94 LEU A C 1
ATOM 755 O O . LEU A 1 94 ? 5.952 9.301 3.858 1.00 92.00 94 LEU A O 1
ATOM 759 N N . LEU A 1 95 ? 5.723 8.250 1.887 1.00 87.06 95 LEU A N 1
ATOM 760 C CA . LEU A 1 95 ? 4.260 8.195 1.933 1.00 87.06 95 LEU A CA 1
ATOM 761 C C . LEU A 1 95 ? 3.747 7.348 3.101 1.00 87.06 95 LEU A C 1
ATOM 763 O O . LEU A 1 95 ? 2.871 7.792 3.845 1.00 87.06 95 LEU A O 1
ATOM 767 N N . VAL A 1 96 ? 4.287 6.140 3.279 1.00 86.56 96 VAL A N 1
ATOM 768 C CA . VAL A 1 96 ? 3.895 5.236 4.370 1.00 86.56 96 VAL A CA 1
ATOM 769 C C . VAL A 1 96 ? 4.312 5.821 5.716 1.00 86.56 96 VAL A C 1
ATOM 771 O O . VAL A 1 96 ? 3.504 5.844 6.645 1.00 86.56 96 VAL A O 1
ATOM 774 N N . GLY A 1 97 ? 5.534 6.347 5.817 1.00 86.38 97 GLY A N 1
ATOM 775 C CA . GLY A 1 97 ? 6.037 7.013 7.015 1.00 86.38 97 GLY A CA 1
ATOM 776 C C . GLY A 1 97 ? 5.160 8.198 7.412 1.00 86.38 97 GLY A C 1
ATOM 777 O O . GLY A 1 97 ? 4.674 8.244 8.541 1.00 86.38 97 GLY A O 1
ATOM 778 N N . TRP A 1 98 ? 4.867 9.103 6.474 1.00 82.56 98 TRP A N 1
ATOM 779 C CA . TRP A 1 98 ? 3.950 10.225 6.687 1.00 82.56 98 TRP A CA 1
ATOM 780 C C . TRP A 1 98 ? 2.560 9.757 7.124 1.00 82.56 98 TRP A C 1
ATOM 782 O O . TRP A 1 98 ? 2.007 10.290 8.083 1.00 82.56 98 TRP A O 1
ATOM 792 N N . PHE A 1 99 ? 1.998 8.742 6.465 1.00 79.25 99 PHE A N 1
ATOM 793 C CA . PHE A 1 99 ? 0.671 8.225 6.792 1.00 79.25 99 PHE A CA 1
ATOM 794 C C . PHE A 1 99 ? 0.609 7.610 8.199 1.00 79.25 99 PHE A C 1
ATOM 796 O O . PHE A 1 99 ?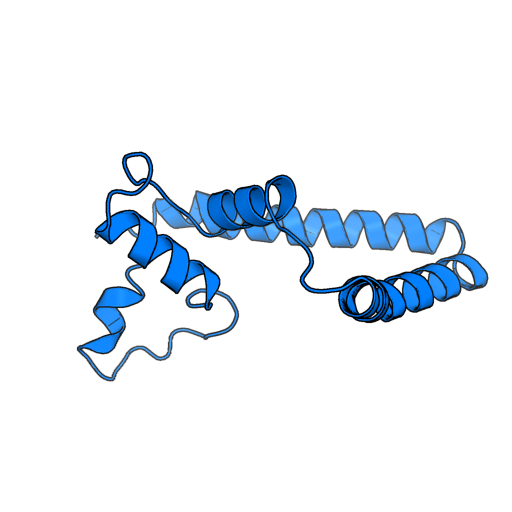 -0.346 7.851 8.945 1.00 79.25 99 PHE A O 1
ATOM 803 N N . LEU A 1 100 ? 1.634 6.852 8.596 1.00 80.75 100 LEU A N 1
ATOM 804 C CA . LEU A 1 100 ? 1.731 6.271 9.935 1.00 80.75 100 LEU A CA 1
ATOM 805 C C . LEU A 1 100 ? 1.951 7.358 10.993 1.00 80.75 100 LEU A C 1
ATOM 807 O O . LEU A 1 100 ? 1.204 7.408 11.969 1.00 80.75 100 LEU A O 1
ATOM 811 N N . ILE A 1 101 ? 2.893 8.278 10.788 1.00 79.44 101 ILE A N 1
ATOM 812 C CA . ILE A 1 101 ? 3.131 9.408 11.702 1.00 79.44 101 ILE A CA 1
ATOM 813 C C . ILE A 1 101 ? 1.857 10.256 11.834 1.00 79.44 101 ILE A C 1
ATOM 815 O O . ILE A 1 101 ? 1.415 10.541 12.945 1.00 79.44 101 ILE A O 1
ATOM 819 N N . GLY A 1 102 ? 1.195 10.565 10.718 1.00 71.50 102 GLY A N 1
ATOM 820 C CA . GLY A 1 102 ? -0.104 11.235 10.669 1.00 71.50 102 GLY A CA 1
ATOM 821 C C . GLY A 1 102 ? -1.172 10.528 11.510 1.00 71.50 102 GLY A C 1
ATOM 822 O O . GLY A 1 102 ? -1.926 11.146 12.258 1.00 71.50 102 GLY A O 1
ATOM 823 N N . THR A 1 103 ? -1.209 9.202 11.444 1.00 70.12 103 THR A N 1
ATOM 824 C CA . THR A 1 103 ? -2.231 8.410 12.132 1.00 70.12 103 THR A CA 1
ATOM 825 C C . THR A 1 103 ? -1.937 8.183 13.622 1.00 70.12 103 THR A C 1
ATOM 827 O O . THR A 1 103 ? -2.871 8.019 14.415 1.00 70.12 103 THR A O 1
ATOM 830 N N . TYR A 1 104 ? -0.666 8.134 14.029 1.00 70.12 104 TYR A N 1
ATOM 831 C CA . TYR A 1 104 ? -0.260 7.807 15.401 1.00 70.12 104 TYR A CA 1
ATOM 832 C C . TYR A 1 104 ? 0.182 9.032 16.215 1.00 70.12 104 TYR A C 1
ATOM 834 O O . TYR A 1 104 ? -0.237 9.149 17.365 1.00 70.12 104 TYR A O 1
ATOM 842 N N . SER A 1 105 ? 0.920 9.983 15.637 1.00 64.69 105 SER A N 1
ATOM 843 C CA . SER A 1 105 ? 1.383 11.189 16.346 1.00 64.69 105 SER A CA 1
ATOM 844 C C . SER A 1 105 ? 0.256 12.195 16.594 1.00 64.69 105 SER A C 1
ATOM 846 O O . SER A 1 105 ? 0.188 12.798 17.663 1.00 64.69 105 SER A O 1
ATOM 848 N N . PHE A 1 106 ? -0.717 12.307 15.683 1.00 57.94 106 PHE A N 1
ATOM 849 C CA . PHE A 1 106 ? -1.899 13.157 15.891 1.00 57.94 106 PHE A CA 1
ATOM 850 C C . PHE A 1 106 ? -2.962 12.519 16.803 1.00 57.94 106 PHE A C 1
ATOM 852 O O . PHE A 1 106 ? -4.016 13.116 17.026 1.00 57.94 106 PHE A O 1
ATOM 859 N N . ARG A 1 107 ? -2.710 11.334 17.390 1.00 51.69 107 ARG A N 1
ATOM 860 C CA . ARG A 1 107 ? -3.583 10.799 18.452 1.00 51.69 107 ARG A CA 1
ATOM 861 C C . ARG A 1 107 ? -3.518 11.629 19.734 1.00 51.69 107 ARG A C 1
ATOM 863 O O . ARG A 1 107 ? -4.522 11.684 20.432 1.00 51.69 107 ARG A O 1
ATOM 870 N N . ASN A 1 108 ? -2.385 12.281 20.010 1.00 44.09 108 ASN A N 1
ATOM 871 C CA . ASN A 1 108 ? -2.183 13.072 21.231 1.00 44.09 108 ASN A CA 1
ATOM 872 C C . ASN A 1 108 ? -2.673 14.525 21.121 1.00 44.09 108 ASN A C 1
ATOM 874 O O . ASN A 1 108 ? -2.878 15.166 22.141 1.00 44.09 108 ASN A O 1
ATOM 878 N N . LEU A 1 109 ? -2.917 15.043 19.912 1.00 44.53 109 LEU A N 1
ATOM 879 C CA . LEU A 1 109 ? -3.513 16.376 19.718 1.00 44.53 109 LEU A CA 1
ATOM 880 C C . LEU A 1 109 ? -5.049 16.364 19.772 1.00 44.53 109 LEU A C 1
ATOM 882 O O . LEU A 1 109 ? -5.682 17.412 19.710 1.00 44.53 109 LEU A O 1
ATOM 886 N N . ILE A 1 110 ? -5.662 15.178 19.837 1.00 43.31 110 ILE A N 1
ATOM 887 C CA . ILE A 1 110 ? -7.117 14.990 19.742 1.00 43.31 110 ILE A CA 1
ATOM 888 C C . ILE A 1 110 ? -7.543 13.971 20.805 1.00 43.31 110 ILE A C 1
ATOM 890 O O . ILE A 1 110 ? -8.157 12.939 20.518 1.00 43.31 110 ILE A O 1
ATOM 894 N N . GLN A 1 111 ? -7.142 14.256 22.044 1.00 32.38 111 GLN A N 1
ATOM 895 C CA . GLN A 1 111 ? -7.875 13.857 23.238 1.00 32.38 111 GLN A CA 1
ATOM 896 C C . GLN A 1 111 ? -8.772 15.032 23.635 1.00 32.38 111 GLN A C 1
ATOM 898 O O . GLN A 1 111 ? -8.348 15.904 24.385 1.00 32.38 111 GLN A O 1
ATOM 903 N N . LEU A 1 112 ? -9.988 15.073 23.090 1.00 32.72 112 LEU A N 1
ATOM 904 C CA . LEU A 1 112 ? -11.110 15.822 23.659 1.00 32.72 112 LEU A CA 1
ATOM 905 C C . LEU A 1 112 ? -12.399 15.030 23.439 1.00 32.72 112 LEU A C 1
ATOM 907 O O . LEU A 1 112 ? -12.695 14.715 22.260 1.00 32.72 112 LEU A O 1
#

Foldseek 3Di:
DDPLVVCVPDVPDPDPAPQDPDPLQVVLVVCQVVCPPNHPGDSVVSVVCCVVVNDDPDPVVVCVVCVVVCVVVVVLCVVPNPNSVVVVVVVVCVVVVCSVCSRPVCVVVPPD